Protein AF-A0A937ZN50-F1 (afdb_monomer_lite)

pLDDT: mean 90.47, std 5.5, range [65.31, 98.06]

Sequence (94 aa):
MAALLFGEPDGDGIAKWFEGARLIAPTLIGLELANACLKKIRRQPDRRAPLLAAFDLFGRMEIEQADIDPAQALRLVEVTGPTAYDAAYLWLAN

Foldseek 3Di:
DLCCLVVNPCNVVVVVVLVVDAAEDEPCVLVVLVVSLVVVCVVPVVCNVVSVVSSVVVVVDNYHYDYADLVQLVVQCVVPVDDSRVSSRVVVVD

Secondary structure (DSSP, 8-state):
-HHHHTT-TTHHHHHHHHTTPPEEEETTHHHHHHHHHHHHHHH-GGGHHHHHHHHHHHTTS-EEEE---HHHHHHHHHHH-S-HHHHHHHHHT-

Structure (mmCIF, N/CA/C/O backbone):
data_AF-A0A937ZN50-F1
#
_entry.id   AF-A0A937ZN50-F1
#
loop_
_atom_site.group_PDB
_atom_site.id
_atom_site.type_symbol
_atom_site.label_atom_id
_atom_site.label_alt_id
_atom_site.label_comp_id
_atom_site.label_asym_id
_atom_site.label_entity_id
_atom_site.label_seq_id
_atom_site.pdbx_PDB_ins_code
_atom_site.Cartn_x
_atom_site.Cartn_y
_atom_site.Cartn_z
_atom_site.occupancy
_atom_site.B_iso_or_equiv
_atom_site.auth_seq_id
_atom_site.auth_comp_id
_atom_site.auth_asym_id
_atom_site.auth_atom_id
_atom_site.pdbx_PDB_model_num
ATOM 1 N N . MET A 1 1 ? -5.614 3.914 -3.161 1.00 84.88 1 MET A N 1
ATOM 2 C CA . MET A 1 1 ? -5.883 2.652 -2.429 1.00 84.88 1 MET A CA 1
ATOM 3 C C . MET A 1 1 ? -6.448 2.885 -1.027 1.00 84.88 1 MET A C 1
ATOM 5 O O . MET A 1 1 ? -7.584 2.505 -0.788 1.00 84.88 1 MET A O 1
ATOM 9 N N . ALA A 1 2 ? -5.724 3.542 -0.109 1.00 86.62 2 ALA A N 1
ATOM 10 C CA . ALA A 1 2 ? -6.217 3.802 1.255 1.00 86.62 2 ALA A CA 1
ATOM 11 C C . ALA A 1 2 ? -7.567 4.549 1.294 1.00 86.62 2 ALA A C 1
ATOM 13 O O . ALA A 1 2 ? -8.438 4.184 2.080 1.00 86.62 2 ALA A O 1
ATOM 14 N N . ALA A 1 3 ? -7.760 5.531 0.405 1.00 87.00 3 ALA A N 1
ATOM 15 C CA . ALA A 1 3 ? -9.022 6.256 0.289 1.00 87.00 3 ALA A CA 1
ATOM 16 C C . ALA A 1 3 ? -10.219 5.347 -0.036 1.00 87.00 3 ALA A C 1
ATOM 18 O O . ALA A 1 3 ? -11.275 5.485 0.573 1.00 87.00 3 ALA A O 1
ATOM 19 N N . LEU A 1 4 ? -10.022 4.373 -0.931 1.00 88.31 4 LEU A N 1
ATOM 20 C CA . LEU A 1 4 ? -11.031 3.377 -1.290 1.00 88.31 4 LEU A CA 1
ATOM 21 C C . LEU A 1 4 ? -11.323 2.436 -0.112 1.00 88.31 4 LEU A C 1
ATOM 23 O O . LEU A 1 4 ? -12.468 2.296 0.299 1.00 88.31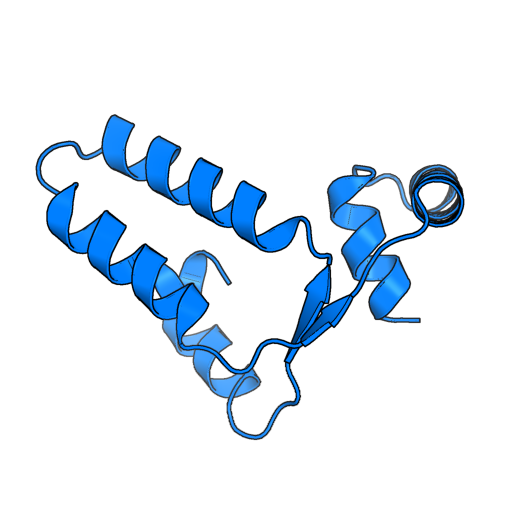 4 LEU A O 1
ATOM 27 N N . LEU A 1 5 ? -10.283 1.826 0.466 1.00 89.75 5 LEU A N 1
ATOM 28 C CA . LEU A 1 5 ? -10.446 0.824 1.525 1.00 89.75 5 LEU A CA 1
ATOM 29 C C . LEU A 1 5 ? -11.070 1.408 2.794 1.00 89.75 5 LEU A C 1
ATOM 31 O O . LEU A 1 5 ? -11.911 0.774 3.422 1.00 89.75 5 LEU A O 1
ATOM 35 N N . PHE A 1 6 ? -10.673 2.619 3.183 1.00 91.75 6 PHE A N 1
ATOM 36 C CA . PHE A 1 6 ? -11.091 3.217 4.451 1.00 91.75 6 PHE A CA 1
ATOM 37 C C . PHE A 1 6 ? -12.217 4.248 4.312 1.00 91.75 6 PHE A C 1
ATOM 39 O O . PHE A 1 6 ? -12.481 4.965 5.283 1.00 91.75 6 PHE A O 1
ATOM 46 N N . GLY A 1 7 ? -12.866 4.321 3.144 1.00 86.31 7 GLY A N 1
ATOM 47 C CA . GLY A 1 7 ? -14.008 5.203 2.887 1.00 86.31 7 GLY A CA 1
ATOM 48 C C . GLY A 1 7 ? -13.683 6.683 3.089 1.00 86.31 7 GLY A C 1
ATOM 49 O O . GLY A 1 7 ? -14.416 7.393 3.777 1.00 86.31 7 GLY A O 1
ATOM 50 N N . GLU A 1 8 ? -12.538 7.134 2.579 1.00 89.12 8 GLU A N 1
ATOM 51 C CA . GLU A 1 8 ? -12.196 8.559 2.561 1.00 89.12 8 GLU A CA 1
ATOM 52 C C . GLU A 1 8 ? -12.978 9.279 1.446 1.00 89.12 8 GLU A C 1
ATOM 54 O O . GLU A 1 8 ? -13.433 8.613 0.517 1.00 89.12 8 GLU A O 1
ATOM 59 N N . PRO A 1 9 ? -13.133 10.618 1.502 1.00 86.88 9 PRO A N 1
ATOM 60 C CA . PRO A 1 9 ? -13.990 11.364 0.571 1.00 86.88 9 PRO A CA 1
ATOM 61 C C . PRO A 1 9 ? -13.734 11.094 -0.919 1.00 86.88 9 PRO A C 1
ATOM 63 O O . PRO A 1 9 ? -14.676 11.077 -1.704 1.00 86.88 9 PRO A O 1
ATOM 66 N N . ASP A 1 10 ? -12.486 10.817 -1.302 1.00 85.31 10 ASP A N 1
ATOM 67 C CA . ASP A 1 10 ? -12.111 10.553 -2.698 1.00 85.31 10 ASP A CA 1
ATOM 68 C C . ASP A 1 10 ? -12.325 9.087 -3.133 1.00 85.31 10 ASP A C 1
ATOM 70 O O . ASP A 1 10 ? -12.099 8.737 -4.293 1.00 85.31 10 ASP A O 1
ATOM 74 N N . GLY A 1 11 ? -12.754 8.206 -2.222 1.00 82.50 11 GLY A N 1
ATOM 75 C CA . GLY A 1 11 ? -12.868 6.762 -2.447 1.00 82.50 11 GLY A CA 1
ATOM 76 C C . GLY A 1 11 ? -13.796 6.390 -3.606 1.00 82.50 11 GLY A C 1
ATOM 77 O O . GLY A 1 11 ? -13.393 5.628 -4.485 1.00 82.50 11 GLY A O 1
ATOM 78 N N . ASP A 1 12 ? -14.994 6.976 -3.658 1.00 81.75 12 ASP A N 1
ATOM 79 C CA . ASP A 1 12 ? -15.991 6.696 -4.705 1.00 81.75 12 ASP A CA 1
ATOM 80 C C . ASP A 1 12 ? -15.521 7.160 -6.090 1.00 81.75 12 ASP A C 1
ATOM 82 O O . ASP A 1 12 ? -15.790 6.520 -7.109 1.00 81.75 12 ASP A O 1
ATOM 86 N N . GLY A 1 13 ? -14.788 8.276 -6.130 1.00 83.50 13 GLY A N 1
ATOM 87 C CA . GLY A 1 13 ? -14.179 8.785 -7.353 1.00 83.50 13 GLY A CA 1
ATOM 88 C C . GLY A 1 13 ? -13.115 7.830 -7.881 1.00 83.50 13 GLY A C 1
ATOM 89 O O . GLY A 1 13 ? -13.107 7.533 -9.072 1.00 83.50 13 GLY A O 1
ATOM 90 N N . ILE A 1 14 ? -12.266 7.309 -6.991 1.00 84.81 14 ILE A N 1
ATOM 91 C CA . ILE A 1 14 ? -11.179 6.376 -7.315 1.00 84.81 14 ILE A CA 1
ATOM 92 C C . ILE A 1 14 ? -11.715 4.998 -7.724 1.00 84.81 14 ILE A C 1
ATOM 94 O O . ILE A 1 14 ? -11.148 4.385 -8.624 1.00 84.81 14 ILE A O 1
ATOM 98 N N . ALA A 1 15 ? -12.816 4.521 -7.132 1.00 85.56 15 ALA A N 1
ATOM 99 C CA . ALA A 1 15 ? -13.406 3.216 -7.452 1.00 85.56 15 ALA A CA 1
ATOM 100 C C . ALA A 1 15 ? -13.691 3.042 -8.955 1.00 85.56 15 ALA A C 1
ATOM 102 O O . ALA A 1 15 ? -13.454 1.976 -9.516 1.00 85.56 15 ALA A O 1
ATOM 103 N N . LYS A 1 16 ? -14.117 4.115 -9.632 1.00 86.19 16 LYS A N 1
ATOM 104 C CA . LYS A 1 16 ? -14.386 4.109 -11.080 1.00 86.19 16 LYS A CA 1
ATOM 105 C C . LYS A 1 16 ? -13.147 3.849 -11.934 1.00 86.19 16 LYS A C 1
ATOM 107 O O . LYS A 1 16 ? -13.268 3.337 -13.036 1.00 86.19 16 LYS A O 1
ATOM 112 N N . TRP A 1 17 ? -11.960 4.193 -11.439 1.00 84.19 17 TRP A N 1
ATOM 113 C CA . TRP A 1 17 ? -10.698 3.960 -12.149 1.00 84.19 17 TRP A CA 1
ATOM 114 C C . TRP A 1 17 ? -10.244 2.504 -12.044 1.00 84.19 17 TRP A C 1
ATOM 116 O O . TRP A 1 17 ? -9.358 2.084 -12.777 1.00 84.19 17 TRP A O 1
ATOM 126 N N . PHE A 1 18 ? -10.815 1.753 -11.101 1.00 86.31 18 PHE A N 1
ATOM 127 C CA . PHE A 1 18 ? -10.443 0.369 -10.828 1.00 86.31 18 PHE A CA 1
ATOM 128 C C . PHE A 1 18 ? -11.301 -0.598 -11.649 1.00 86.31 18 PHE A C 1
ATOM 130 O O . PHE A 1 18 ? -10.892 -1.731 -11.892 1.00 86.31 18 PHE A O 1
ATOM 137 N N . GLU A 1 19 ? -12.480 -0.162 -12.092 1.00 85.75 19 GLU A N 1
ATOM 138 C CA . GLU A 1 19 ? -13.392 -0.980 -12.880 1.00 85.75 19 GLU A CA 1
ATOM 139 C C . GLU A 1 19 ? -12.770 -1.337 -14.240 1.00 85.75 19 GLU A C 1
ATOM 141 O O . GLU A 1 19 ? -12.456 -0.470 -15.054 1.00 85.75 19 GLU A O 1
ATOM 146 N N . GLY A 1 20 ? -12.550 -2.636 -14.467 1.00 84.69 20 GLY A N 1
ATOM 147 C CA . GLY A 1 20 ? -11.933 -3.159 -15.690 1.00 84.69 20 GLY A CA 1
ATOM 148 C C . GLY A 1 20 ? -10.424 -2.912 -15.822 1.00 84.69 20 GLY A C 1
ATOM 149 O O . GLY A 1 20 ? -9.839 -3.300 -16.833 1.00 84.69 20 GLY A O 1
ATOM 150 N N . ALA A 1 21 ? -9.781 -2.296 -14.826 1.00 88.31 21 ALA A N 1
ATOM 151 C CA . ALA A 1 21 ? -8.346 -2.042 -14.841 1.00 88.31 21 ALA A CA 1
ATOM 152 C C . ALA A 1 21 ? -7.555 -3.235 -14.284 1.00 88.31 21 ALA A C 1
ATOM 154 O O . ALA A 1 21 ? -7.935 -3.840 -13.283 1.00 88.31 21 ALA A O 1
ATOM 155 N N . ARG A 1 22 ? -6.395 -3.525 -14.884 1.00 91.00 22 ARG A N 1
ATOM 156 C CA . ARG A 1 22 ? -5.381 -4.377 -14.248 1.00 91.00 22 ARG A CA 1
ATOM 157 C C . ARG A 1 22 ? -4.650 -3.539 -13.206 1.00 91.00 22 ARG A C 1
ATOM 159 O O . ARG A 1 22 ? -3.990 -2.563 -13.555 1.00 91.00 22 ARG A O 1
ATOM 166 N N . LEU A 1 23 ? -4.773 -3.918 -11.939 1.00 92.38 23 LEU A N 1
ATOM 167 C CA . LEU A 1 23 ? -4.105 -3.229 -10.842 1.00 92.38 23 LEU A CA 1
ATOM 168 C C . LEU A 1 23 ? -2.730 -3.850 -10.606 1.00 92.38 23 LEU A C 1
ATOM 170 O O . LEU A 1 23 ? -2.623 -5.054 -10.384 1.00 92.38 23 LEU A O 1
ATOM 174 N N . ILE A 1 24 ? -1.696 -3.014 -10.613 1.00 93.94 24 ILE A N 1
ATOM 175 C CA . ILE A 1 24 ? -0.332 -3.389 -10.243 1.00 93.94 24 ILE A CA 1
ATOM 176 C C . ILE A 1 24 ? 0.164 -2.459 -9.137 1.00 93.94 24 ILE A C 1
ATOM 178 O O . ILE A 1 24 ? -0.120 -1.259 -9.148 1.00 93.94 24 ILE A O 1
ATOM 182 N N . ALA A 1 25 ? 0.875 -3.008 -8.158 1.00 93.94 25 ALA A N 1
ATOM 183 C CA . ALA A 1 25 ? 1.468 -2.239 -7.076 1.00 93.94 25 ALA A CA 1
ATOM 184 C C . ALA A 1 25 ? 2.800 -2.854 -6.619 1.00 93.94 25 ALA A C 1
ATOM 186 O O . ALA A 1 25 ? 3.005 -4.059 -6.759 1.00 93.94 25 ALA A O 1
ATOM 187 N N . PRO A 1 26 ? 3.704 -2.063 -6.022 1.00 94.62 26 PRO A N 1
ATOM 188 C CA . PRO A 1 26 ? 4.883 -2.591 -5.350 1.00 94.62 26 PRO A CA 1
ATOM 189 C C . PRO A 1 26 ? 4.501 -3.521 -4.193 1.00 94.62 26 PRO A C 1
ATOM 191 O O . PRO A 1 26 ? 3.532 -3.238 -3.488 1.00 94.62 26 PRO A O 1
ATOM 194 N N . THR A 1 27 ? 5.302 -4.547 -3.893 1.00 92.94 27 THR A N 1
ATOM 195 C CA . THR A 1 27 ? 5.085 -5.436 -2.724 1.00 92.94 27 THR A CA 1
ATOM 196 C C . THR A 1 27 ? 5.006 -4.695 -1.378 1.00 92.94 27 THR A C 1
ATOM 198 O O . THR A 1 27 ? 4.416 -5.190 -0.415 1.00 92.94 27 THR A O 1
ATOM 201 N N . LEU A 1 28 ? 5.525 -3.465 -1.297 1.00 92.31 28 LEU A N 1
ATOM 202 C CA . LEU A 1 28 ? 5.448 -2.621 -0.099 1.00 92.31 28 LEU A CA 1
ATOM 203 C C . LEU A 1 28 ? 4.041 -2.054 0.197 1.00 92.31 28 LEU A C 1
ATOM 205 O O . LEU A 1 28 ? 3.798 -1.651 1.338 1.00 92.31 28 LEU A O 1
ATOM 209 N N . ILE A 1 29 ? 3.102 -2.051 -0.766 1.00 94.25 29 ILE A N 1
ATOM 210 C CA . ILE A 1 29 ? 1.748 -1.473 -0.598 1.00 94.25 29 ILE A CA 1
ATOM 211 C C . ILE A 1 29 ? 1.021 -2.043 0.628 1.00 94.25 29 ILE A C 1
ATOM 213 O O . ILE A 1 29 ? 0.334 -1.315 1.346 1.00 94.25 29 ILE A O 1
ATOM 217 N N . GLY A 1 30 ? 1.201 -3.335 0.923 1.00 94.44 30 GLY A N 1
ATOM 218 C CA . GLY A 1 30 ? 0.566 -3.980 2.072 1.00 94.44 30 GLY A CA 1
ATOM 219 C C . GLY A 1 30 ? 1.009 -3.365 3.404 1.00 94.44 30 GLY A C 1
ATOM 220 O O . GLY A 1 30 ? 0.184 -3.123 4.287 1.00 94.44 30 GLY A O 1
ATOM 221 N N . LEU A 1 31 ? 2.300 -3.037 3.533 1.00 94.25 31 LEU A N 1
ATOM 222 C CA . LEU A 1 31 ? 2.852 -2.387 4.725 1.00 94.25 31 LEU A CA 1
ATOM 223 C C . LEU A 1 31 ? 2.391 -0.931 4.842 1.00 94.25 31 LEU A C 1
ATOM 225 O O . LEU A 1 31 ? 2.101 -0.458 5.945 1.00 94.25 31 LEU A O 1
ATOM 229 N N . GLU A 1 32 ? 2.270 -0.218 3.723 1.00 94.62 32 GLU A N 1
ATOM 230 C CA . GLU A 1 32 ? 1.729 1.144 3.707 1.00 94.62 32 GLU A CA 1
ATOM 231 C C . GLU A 1 32 ? 0.269 1.176 4.160 1.00 94.62 32 GLU A C 1
ATOM 233 O O . GLU A 1 32 ? -0.103 1.986 5.017 1.00 94.62 32 GLU A O 1
ATOM 238 N N . LEU A 1 33 ? -0.548 0.249 3.655 1.00 95.81 33 LEU A N 1
ATOM 239 C CA . LEU A 1 33 ? -1.948 0.109 4.048 1.00 95.81 33 LEU A CA 1
ATOM 240 C C . LEU A 1 33 ? -2.099 -0.318 5.509 1.00 95.81 33 LEU A C 1
ATOM 242 O O . LEU A 1 33 ? -2.963 0.218 6.207 1.00 95.81 33 LEU A O 1
ATOM 246 N N . ALA A 1 34 ? -1.240 -1.211 6.008 1.00 96.62 34 ALA A N 1
ATOM 247 C CA . ALA A 1 34 ? -1.231 -1.598 7.417 1.00 96.62 34 ALA A CA 1
ATOM 248 C C . ALA A 1 34 ? -0.905 -0.396 8.320 1.00 96.62 34 ALA A C 1
ATOM 250 O O . ALA A 1 34 ? -1.601 -0.138 9.307 1.00 96.62 34 ALA A O 1
ATOM 251 N N . ASN A 1 35 ? 0.099 0.403 7.946 1.00 96.62 35 ASN A N 1
ATOM 252 C CA . ASN A 1 35 ? 0.448 1.631 8.657 1.00 96.62 35 ASN A CA 1
ATOM 253 C C . ASN A 1 35 ? -0.679 2.674 8.603 1.00 96.62 35 ASN A C 1
ATOM 255 O O . ASN A 1 35 ? -0.958 3.331 9.612 1.00 96.62 35 ASN A O 1
ATOM 259 N N . ALA A 1 36 ? -1.352 2.825 7.460 1.00 95.62 36 ALA A N 1
ATOM 260 C CA . ALA A 1 36 ? -2.517 3.696 7.326 1.00 95.62 36 ALA A CA 1
ATOM 261 C C . ALA A 1 36 ? -3.679 3.231 8.223 1.00 95.62 36 ALA A C 1
ATOM 263 O O . ALA A 1 36 ? -4.251 4.046 8.954 1.00 95.62 36 ALA A O 1
ATOM 264 N N . CYS A 1 37 ? -3.972 1.926 8.241 1.00 97.38 37 CYS A N 1
ATOM 265 C CA . CYS A 1 37 ? -4.976 1.318 9.113 1.00 97.38 37 CYS A CA 1
ATOM 266 C C . CYS A 1 37 ? -4.658 1.582 10.591 1.00 97.38 37 CYS A C 1
ATOM 268 O O . CYS A 1 37 ? -5.489 2.117 11.325 1.00 97.38 37 CYS A O 1
ATOM 270 N N . LEU A 1 38 ? -3.419 1.328 11.021 1.00 97.88 38 LEU A N 1
ATOM 271 C CA . LEU A 1 38 ? -2.983 1.566 12.398 1.00 97.88 38 LEU A CA 1
ATOM 272 C C . LEU A 1 38 ? -3.109 3.040 12.808 1.00 97.88 38 LEU A C 1
ATOM 274 O O . LEU A 1 38 ? -3.593 3.338 13.903 1.00 97.88 38 LEU A O 1
ATOM 278 N N . LYS A 1 39 ? -2.708 3.979 11.938 1.00 97.38 39 LYS A N 1
ATOM 279 C CA . LYS A 1 39 ? -2.881 5.422 12.181 1.00 97.38 39 LYS A CA 1
ATOM 280 C C . LYS A 1 39 ? -4.356 5.776 12.388 1.00 97.38 39 LYS A C 1
ATOM 282 O O . LYS A 1 39 ? -4.665 6.583 13.264 1.00 97.38 39 LYS A O 1
ATOM 287 N N . LYS A 1 40 ? -5.266 5.166 11.624 1.00 96.81 40 LYS A N 1
ATOM 288 C CA . LYS A 1 40 ? -6.715 5.368 11.773 1.00 96.81 40 LYS A CA 1
ATOM 289 C C . LYS A 1 40 ? -7.250 4.756 13.065 1.00 96.81 40 LYS A C 1
ATOM 291 O O . LYS A 1 40 ? -7.960 5.452 13.781 1.00 96.81 40 LYS A O 1
ATOM 296 N N . ILE A 1 41 ? -6.846 3.533 13.416 1.00 98.06 41 ILE A N 1
ATOM 297 C CA . ILE A 1 41 ? -7.233 2.874 14.676 1.00 98.06 41 ILE A CA 1
ATOM 298 C C . ILE A 1 41 ? -6.806 3.723 15.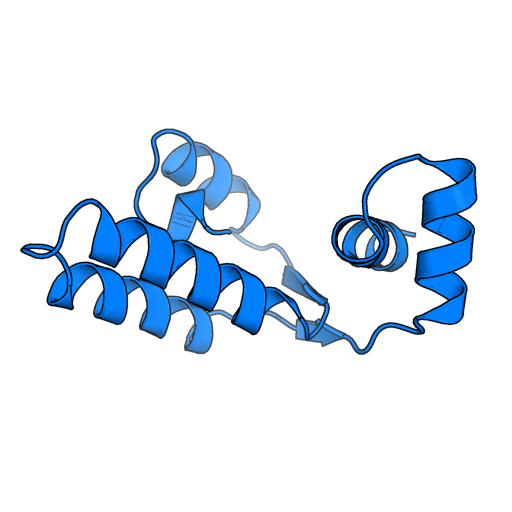877 1.00 98.06 41 ILE A C 1
ATOM 300 O O . ILE A 1 41 ? -7.594 3.939 16.788 1.00 98.06 41 ILE A O 1
ATOM 304 N N . ARG A 1 42 ? -5.584 4.267 15.868 1.00 97.94 42 ARG A N 1
ATOM 305 C CA . ARG A 1 42 ? -5.095 5.142 16.948 1.00 97.94 42 ARG A CA 1
ATOM 306 C C . ARG A 1 42 ? -5.910 6.427 17.093 1.0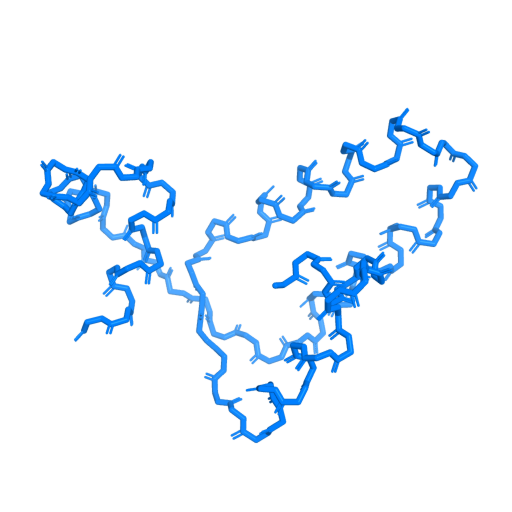0 97.94 42 ARG A C 1
ATOM 308 O O . ARG A 1 42 ? -6.066 6.919 18.202 1.00 97.94 42 ARG A O 1
ATOM 315 N N . ARG A 1 43 ? -6.414 6.974 15.983 1.00 97.19 43 ARG A N 1
ATOM 316 C CA . ARG A 1 43 ? -7.261 8.178 15.975 1.00 97.19 43 ARG A CA 1
ATOM 317 C C . ARG A 1 43 ? -8.718 7.878 16.336 1.00 97.19 43 ARG A C 1
ATOM 319 O O . ARG A 1 43 ? -9.393 8.758 16.850 1.00 97.19 43 ARG A O 1
ATOM 326 N N . GLN A 1 44 ? -9.206 6.677 16.025 1.00 96.50 44 GLN A N 1
ATOM 327 C CA . GLN A 1 44 ? -10.598 6.248 16.202 1.00 96.50 44 GLN A CA 1
ATOM 328 C C . GLN A 1 44 ? -10.641 4.810 16.762 1.00 96.50 44 GLN A C 1
ATOM 330 O O . GLN A 1 44 ? -10.990 3.883 16.022 1.00 96.50 44 GLN A O 1
ATOM 335 N N . PRO A 1 45 ? -10.283 4.590 18.044 1.00 96.75 45 PRO A N 1
ATOM 336 C CA . PRO A 1 45 ? -10.178 3.243 18.614 1.00 96.75 45 PRO A CA 1
ATOM 337 C C . PRO A 1 45 ? -11.481 2.440 18.538 1.00 96.75 45 PRO A C 1
ATOM 339 O O . PRO A 1 45 ? -11.448 1.248 18.231 1.00 96.75 45 PRO A O 1
ATOM 342 N N . ASP A 1 46 ? -12.627 3.105 18.700 1.00 97.94 46 ASP A N 1
ATOM 343 C CA . ASP A 1 46 ? -13.959 2.486 18.622 1.00 97.94 46 ASP A CA 1
ATOM 344 C C . ASP A 1 46 ? -14.266 1.903 17.232 1.00 97.94 46 ASP A C 1
ATOM 346 O O . ASP A 1 46 ? -15.096 1.009 17.081 1.00 97.94 46 ASP A O 1
ATOM 350 N N . ARG A 1 47 ? -13.548 2.356 16.196 1.00 97.00 47 ARG A N 1
ATOM 351 C CA . ARG A 1 47 ? -13.668 1.854 14.821 1.00 97.00 47 ARG A CA 1
ATOM 352 C C . ARG A 1 47 ? -12.652 0.767 14.484 1.00 97.00 47 ARG A C 1
ATOM 354 O O . ARG A 1 47 ? -12.499 0.427 13.313 1.00 97.00 47 ARG A O 1
ATOM 361 N N . ARG A 1 48 ? -11.967 0.182 15.471 1.00 97.81 48 ARG A N 1
ATOM 362 C CA . ARG A 1 48 ? -10.958 -0.863 15.232 1.00 97.81 48 ARG A CA 1
ATOM 363 C C . ARG A 1 4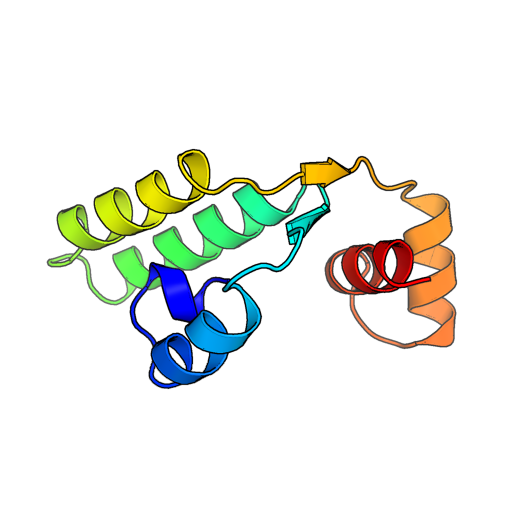8 ? -11.483 -2.010 14.371 1.00 97.81 48 ARG A C 1
ATOM 365 O O . ARG A 1 48 ? -10.851 -2.350 13.378 1.00 97.81 48 ARG A O 1
ATOM 372 N N . ALA A 1 49 ? -12.615 -2.602 14.744 1.00 98.00 49 ALA A N 1
ATOM 373 C CA . ALA A 1 49 ? -13.183 -3.738 14.019 1.00 98.00 49 ALA A CA 1
ATOM 374 C C . ALA A 1 49 ? -13.511 -3.411 12.546 1.00 98.00 49 ALA A C 1
ATOM 376 O O . ALA A 1 49 ? -12.999 -4.114 11.675 1.00 98.00 49 ALA A O 1
ATOM 377 N N . PRO A 1 50 ? -14.268 -2.340 12.223 1.00 97.12 50 PRO A N 1
ATOM 378 C CA . PRO A 1 50 ? -14.531 -2.000 10.826 1.00 97.12 50 PRO A CA 1
ATOM 379 C C . PRO A 1 50 ? -13.269 -1.594 10.046 1.00 97.12 50 PRO A C 1
ATOM 381 O O . PRO A 1 50 ? -13.195 -1.874 8.856 1.00 97.12 50 PRO A O 1
ATOM 384 N N . LEU A 1 51 ? -12.259 -0.988 10.683 1.00 97.44 51 LEU A N 1
ATOM 385 C CA . LEU A 1 51 ? -10.987 -0.658 10.021 1.00 97.44 51 LEU A CA 1
ATOM 386 C C . LEU A 1 51 ? -10.165 -1.905 9.661 1.00 97.44 51 LEU A C 1
ATOM 388 O O . LEU A 1 51 ? -9.553 -1.940 8.596 1.00 97.44 51 LEU A O 1
ATOM 392 N N . LEU A 1 52 ? -10.164 -2.929 10.519 1.00 97.38 52 LEU A N 1
ATOM 393 C CA . LEU A 1 52 ? -9.521 -4.209 10.212 1.00 97.38 52 LEU A CA 1
ATOM 394 C C . LEU A 1 52 ? -10.269 -4.954 9.103 1.00 97.38 52 LEU A C 1
ATOM 396 O O . LEU A 1 52 ? -9.637 -5.404 8.158 1.00 97.38 52 LEU A O 1
ATOM 400 N N . ALA A 1 53 ? -11.603 -4.988 9.156 1.00 96.50 53 ALA A N 1
ATOM 401 C CA . ALA A 1 53 ? -12.405 -5.587 8.090 1.00 96.50 53 ALA A CA 1
ATOM 402 C C . ALA A 1 53 ? -12.182 -4.889 6.735 1.00 96.50 53 ALA A C 1
ATOM 404 O O . ALA A 1 53 ? -12.091 -5.550 5.706 1.00 96.50 53 ALA A O 1
ATOM 405 N N . ALA A 1 54 ? -12.050 -3.559 6.735 1.00 95.38 54 ALA A N 1
ATOM 406 C CA . ALA A 1 54 ? -11.677 -2.787 5.554 1.00 95.38 54 ALA A CA 1
ATOM 407 C C . ALA A 1 54 ? -10.269 -3.131 5.044 1.00 95.38 54 ALA A C 1
ATOM 409 O O . ALA A 1 54 ? -10.070 -3.262 3.841 1.00 95.38 54 ALA A O 1
ATOM 410 N N . PHE A 1 55 ? -9.293 -3.303 5.939 1.00 96.38 55 PHE A N 1
ATOM 411 C CA . PHE A 1 55 ? -7.951 -3.743 5.558 1.00 96.38 55 PHE A CA 1
ATOM 412 C C . PHE A 1 55 ? -7.968 -5.147 4.936 1.00 96.38 55 PHE A C 1
ATOM 414 O O . PHE A 1 55 ? -7.315 -5.358 3.920 1.00 96.38 55 PHE A O 1
ATOM 421 N N . ASP A 1 56 ? -8.774 -6.072 5.462 1.00 95.69 56 ASP A N 1
ATOM 422 C CA . ASP A 1 56 ? -8.899 -7.432 4.920 1.00 95.69 56 ASP A CA 1
ATOM 423 C C . ASP A 1 56 ? -9.434 -7.459 3.478 1.00 95.69 56 ASP A C 1
ATOM 425 O O . ASP A 1 56 ? -9.170 -8.413 2.742 1.00 95.69 56 ASP A O 1
ATOM 429 N N . LEU A 1 57 ? -10.154 -6.417 3.037 1.00 92.94 57 LEU A N 1
ATOM 430 C CA . LEU A 1 57 ? -10.591 -6.301 1.643 1.00 92.94 57 LEU A CA 1
ATOM 431 C C . LEU A 1 57 ? -9.408 -6.203 0.680 1.00 92.94 57 LEU A C 1
ATOM 433 O O . LEU A 1 57 ? -9.513 -6.727 -0.423 1.00 92.94 57 LEU A O 1
ATOM 437 N N . PHE A 1 58 ? -8.279 -5.617 1.094 1.00 92.56 58 PHE A N 1
ATOM 438 C CA . PHE A 1 58 ? -7.073 -5.535 0.265 1.00 92.56 58 PHE A CA 1
ATOM 439 C C . PHE A 1 58 ? -6.616 -6.921 -0.209 1.00 92.56 58 PHE A C 1
ATOM 441 O O . PHE A 1 58 ? -6.346 -7.102 -1.391 1.00 92.56 58 PHE A O 1
ATOM 448 N N . GLY A 1 59 ? -6.619 -7.921 0.680 1.00 89.00 59 GLY A N 1
ATOM 449 C CA . GLY A 1 59 ? -6.237 -9.296 0.336 1.00 89.00 59 GLY A CA 1
ATOM 450 C C . GLY A 1 59 ? -7.211 -10.010 -0.608 1.00 89.00 59 GLY A C 1
ATOM 451 O O . GLY A 1 59 ? -6.911 -11.102 -1.078 1.00 89.00 59 GLY A O 1
ATOM 452 N N . ARG A 1 60 ? -8.378 -9.415 -0.878 1.00 91.06 60 ARG A N 1
ATOM 453 C CA . ARG A 1 60 ? -9.387 -9.927 -1.816 1.00 91.06 60 ARG A CA 1
ATOM 454 C C . ARG A 1 60 ? -9.373 -9.192 -3.155 1.00 91.06 60 ARG A C 1
ATOM 456 O O . ARG A 1 60 ? -10.129 -9.567 -4.044 1.00 91.06 60 ARG A O 1
ATOM 463 N N . MET A 1 61 ? -8.577 -8.132 -3.286 1.00 90.44 61 MET A N 1
ATOM 464 C CA . MET A 1 61 ? -8.452 -7.384 -4.533 1.00 90.44 61 MET A CA 1
ATOM 465 C C . MET A 1 61 ? -7.477 -8.096 -5.471 1.00 90.44 61 MET A C 1
ATOM 467 O O . MET A 1 61 ? -6.430 -8.578 -5.040 1.00 90.44 61 MET A O 1
ATOM 471 N N . GLU A 1 62 ? -7.790 -8.108 -6.764 1.00 91.62 62 GLU A N 1
ATOM 472 C CA . GLU A 1 62 ? -6.903 -8.621 -7.813 1.00 91.62 62 GLU A CA 1
ATOM 473 C C . GLU A 1 62 ? -5.802 -7.593 -8.124 1.00 91.62 62 GLU A C 1
ATOM 475 O O . GLU A 1 62 ? -5.826 -6.909 -9.145 1.00 91.62 62 GLU A O 1
ATOM 480 N N . ILE A 1 63 ? -4.857 -7.436 -7.192 1.00 92.62 63 ILE A N 1
ATOM 481 C CA . ILE A 1 63 ? -3.695 -6.553 -7.340 1.00 92.62 63 ILE A CA 1
ATOM 482 C C . ILE A 1 63 ? -2.458 -7.412 -7.558 1.00 92.62 63 ILE A C 1
ATOM 484 O O . ILE A 1 63 ? -2.038 -8.166 -6.678 1.00 92.62 63 ILE A O 1
ATOM 488 N N . GLU A 1 64 ? -1.845 -7.259 -8.722 1.00 94.12 64 GLU A N 1
ATOM 489 C CA . GLU A 1 64 ? -0.545 -7.839 -9.006 1.00 94.12 64 GLU A CA 1
ATOM 490 C C . GLU A 1 64 ? 0.527 -7.102 -8.209 1.00 94.12 64 GLU A C 1
ATOM 492 O O . GLU A 1 64 ? 0.681 -5.883 -8.313 1.00 94.12 64 GLU A O 1
ATOM 497 N N . GLN A 1 65 ? 1.256 -7.846 -7.385 1.00 92.94 65 GLN A N 1
ATOM 498 C CA . GLN A 1 65 ? 2.359 -7.293 -6.618 1.00 92.94 65 GLN A CA 1
ATOM 499 C C . GLN A 1 65 ? 3.667 -7.540 -7.354 1.00 92.94 65 GLN A C 1
ATOM 501 O O . GLN A 1 65 ? 3.993 -8.678 -7.687 1.00 92.94 65 GLN A O 1
ATOM 506 N N . ALA A 1 66 ? 4.406 -6.463 -7.586 1.00 93.38 66 ALA A N 1
ATOM 507 C CA . ALA A 1 66 ? 5.695 -6.494 -8.249 1.00 93.38 66 ALA A CA 1
ATOM 508 C C . ALA A 1 66 ? 6.819 -6.194 -7.255 1.00 93.38 66 ALA A C 1
ATOM 510 O O . ALA A 1 66 ? 6.734 -5.256 -6.453 1.00 93.38 66 ALA A O 1
ATOM 511 N N . ASP A 1 67 ? 7.881 -6.992 -7.329 1.00 91.69 67 ASP A N 1
ATOM 512 C CA . ASP A 1 67 ? 9.124 -6.692 -6.634 1.00 91.69 67 ASP A CA 1
ATOM 513 C C . ASP A 1 67 ? 9.805 -5.488 -7.278 1.00 91.69 67 ASP A C 1
ATOM 515 O O . ASP A 1 67 ? 9.827 -5.327 -8.499 1.00 91.69 67 ASP A O 1
ATOM 519 N N . ILE A 1 68 ? 10.365 -4.634 -6.429 1.00 89.25 68 ILE A N 1
ATOM 520 C CA . ILE A 1 68 ? 11.000 -3.387 -6.841 1.00 89.25 68 ILE A CA 1
ATOM 521 C C . ILE A 1 68 ? 12.495 -3.527 -6.646 1.00 89.25 68 ILE A C 1
ATOM 523 O O . ILE A 1 68 ? 12.939 -3.895 -5.560 1.00 89.25 68 ILE A O 1
ATOM 527 N N . ASP A 1 69 ? 13.268 -3.168 -7.668 1.00 89.06 69 ASP A N 1
ATOM 528 C CA . ASP A 1 69 ? 14.708 -2.976 -7.526 1.00 89.06 69 ASP A CA 1
ATOM 529 C C . ASP A 1 69 ? 14.973 -1.674 -6.738 1.00 89.06 69 ASP A C 1
ATOM 531 O O . ASP A 1 69 ? 14.736 -0.576 -7.264 1.00 89.06 69 ASP A O 1
ATOM 535 N N . PRO A 1 70 ? 15.494 -1.746 -5.496 1.00 86.81 70 PRO A N 1
ATOM 536 C CA . PRO A 1 70 ? 15.750 -0.556 -4.691 1.00 86.81 70 PRO A CA 1
ATOM 537 C C . PRO A 1 70 ? 16.750 0.405 -5.346 1.00 86.81 70 PRO A C 1
ATOM 539 O O . PRO A 1 70 ? 16.676 1.613 -5.125 1.00 86.81 70 PRO A O 1
ATOM 542 N N . ALA A 1 71 ? 17.668 -0.102 -6.177 1.00 90.50 71 ALA A N 1
ATOM 543 C CA . ALA A 1 71 ? 18.633 0.730 -6.885 1.00 90.50 71 ALA A CA 1
ATOM 544 C C . ALA A 1 71 ? 17.967 1.553 -8.001 1.00 90.50 71 ALA A C 1
ATOM 546 O O . ALA A 1 71 ? 18.374 2.689 -8.248 1.00 90.50 71 ALA A O 1
ATOM 547 N N . GLN A 1 72 ? 16.940 1.009 -8.665 1.00 85.81 72 GLN A N 1
ATOM 548 C CA . GLN A 1 72 ? 16.135 1.756 -9.640 1.00 85.81 72 GLN A CA 1
ATOM 549 C C . GLN A 1 72 ? 15.276 2.816 -8.949 1.00 85.81 72 GLN A C 1
ATOM 551 O O . GLN A 1 72 ? 15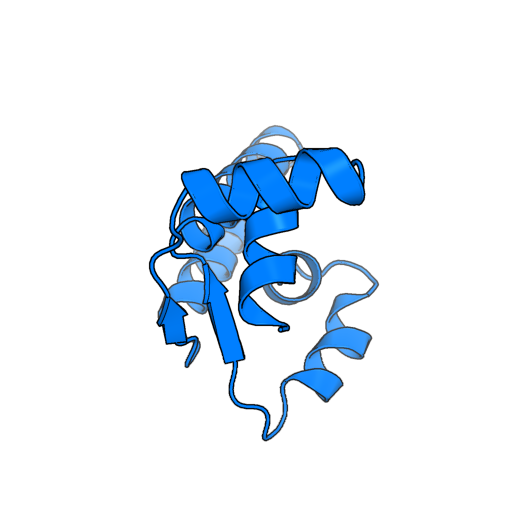.248 3.963 -9.395 1.00 85.81 72 GLN A O 1
ATOM 556 N N . ALA A 1 73 ? 14.630 2.458 -7.835 1.00 86.88 73 ALA A N 1
ATOM 557 C CA . ALA A 1 73 ? 13.839 3.403 -7.052 1.00 86.88 73 ALA A CA 1
ATOM 558 C C . ALA A 1 73 ? 14.699 4.580 -6.559 1.00 86.88 73 ALA A C 1
ATOM 560 O O . ALA A 1 73 ? 14.290 5.730 -6.693 1.00 86.88 73 ALA A O 1
ATOM 561 N N . LEU A 1 74 ? 15.922 4.318 -6.079 1.00 88.88 74 LEU A N 1
ATOM 562 C CA . LEU A 1 74 ? 16.867 5.362 -5.667 1.00 88.88 74 LEU A CA 1
ATOM 563 C C . LEU A 1 74 ? 17.190 6.339 -6.806 1.00 88.88 74 LEU A C 1
ATOM 565 O O . LEU A 1 74 ? 17.116 7.549 -6.609 1.00 88.88 74 LEU A O 1
ATOM 569 N N . ARG A 1 75 ? 17.490 5.829 -8.008 1.00 88.81 75 ARG A N 1
ATOM 570 C CA . ARG A 1 75 ? 17.762 6.683 -9.176 1.00 88.81 75 ARG A CA 1
ATOM 571 C C . ARG A 1 75 ? 16.569 7.561 -9.543 1.00 88.81 75 ARG A C 1
ATOM 573 O O . ARG A 1 75 ? 16.750 8.720 -9.903 1.00 88.81 75 ARG A O 1
ATOM 580 N N . LEU A 1 76 ? 15.349 7.031 -9.444 1.00 87.44 76 LEU A N 1
ATOM 581 C CA . LEU A 1 76 ? 14.135 7.809 -9.699 1.00 87.44 76 LEU A CA 1
ATOM 582 C C . LEU A 1 76 ? 13.931 8.907 -8.654 1.00 87.44 76 LEU A C 1
ATOM 584 O O . LEU A 1 76 ? 13.570 10.022 -9.028 1.00 87.44 76 LEU A O 1
ATOM 588 N N . VAL A 1 77 ? 14.199 8.635 -7.374 1.00 89.12 77 VAL A N 1
ATOM 589 C CA . VAL A 1 77 ? 14.123 9.641 -6.300 1.00 89.12 77 VAL A CA 1
ATOM 590 C C . VAL A 1 77 ? 15.043 10.824 -6.571 1.00 89.12 77 VAL A C 1
ATOM 592 O O . VAL A 1 77 ? 14.601 11.964 -6.461 1.00 89.12 77 VAL A O 1
ATOM 595 N N . GLU A 1 78 ? 16.295 10.571 -6.958 1.00 87.62 78 GLU A N 1
ATOM 596 C CA . GLU A 1 78 ? 17.270 11.636 -7.236 1.00 87.62 78 GLU A CA 1
ATOM 597 C C . GLU A 1 78 ? 16.803 12.589 -8.344 1.00 87.62 78 GLU A C 1
ATOM 599 O O . GLU A 1 78 ? 17.124 13.776 -8.321 1.00 87.62 78 GLU A O 1
ATOM 604 N N . VAL A 1 79 ? 16.015 12.080 -9.294 1.00 83.31 79 VAL A N 1
ATOM 605 C CA . VAL A 1 79 ? 15.515 12.850 -10.438 1.00 83.31 79 VAL A CA 1
ATOM 606 C C . VAL A 1 79 ? 14.159 13.504 -10.155 1.00 83.31 79 VAL A C 1
ATOM 608 O O . VAL A 1 79 ? 13.891 14.593 -10.657 1.00 83.31 79 VAL A O 1
ATOM 611 N N . THR A 1 80 ? 13.288 12.857 -9.377 1.00 79.31 80 THR A N 1
ATOM 612 C CA . THR A 1 80 ? 11.874 13.259 -9.240 1.00 79.31 80 THR A CA 1
ATOM 613 C C . THR A 1 80 ? 11.533 13.898 -7.891 1.00 79.31 80 THR A C 1
ATOM 615 O O . THR A 1 80 ? 10.521 14.591 -7.789 1.00 79.31 80 THR A O 1
ATOM 618 N N . GLY A 1 81 ? 12.358 13.699 -6.857 1.00 81.38 81 GLY A N 1
ATOM 619 C CA . GLY A 1 81 ? 12.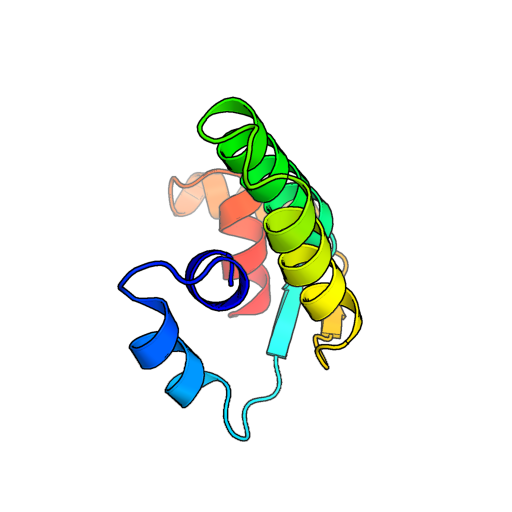190 14.281 -5.523 1.00 81.38 81 GLY A CA 1
ATOM 620 C C . GLY A 1 81 ? 11.223 13.622 -4.511 1.00 81.38 81 GLY A C 1
ATOM 621 O O . GLY A 1 81 ? 11.191 14.126 -3.385 1.00 81.38 81 GLY A O 1
ATOM 622 N N . PRO A 1 82 ? 10.434 12.560 -4.795 1.00 81.75 82 PRO A N 1
ATOM 623 C CA . PRO A 1 82 ? 9.589 11.926 -3.790 1.00 81.75 82 PRO A CA 1
ATOM 624 C C . PRO A 1 82 ? 10.395 10.900 -2.972 1.00 81.75 82 PRO A C 1
ATOM 626 O O . PRO A 1 82 ? 11.598 10.737 -3.167 1.00 81.75 82 PRO A O 1
ATOM 629 N N . THR A 1 83 ? 9.767 10.186 -2.034 1.00 88.12 83 THR A N 1
ATOM 630 C CA . THR A 1 83 ? 10.488 9.154 -1.268 1.00 88.12 83 THR A CA 1
ATOM 631 C C . THR A 1 83 ? 10.779 7.913 -2.118 1.00 88.12 83 THR A C 1
ATOM 633 O O . THR A 1 83 ? 10.137 7.688 -3.140 1.00 88.12 83 THR A O 1
ATOM 636 N N . ALA A 1 84 ? 11.709 7.051 -1.684 1.00 85.94 84 ALA A N 1
ATOM 637 C CA . ALA A 1 84 ? 11.970 5.774 -2.365 1.00 85.94 84 ALA A CA 1
ATOM 638 C C . ALA A 1 84 ? 10.724 4.874 -2.442 1.00 85.94 84 ALA A C 1
ATOM 640 O O . ALA A 1 84 ? 10.574 4.117 -3.399 1.00 85.94 84 ALA A O 1
ATOM 641 N N . TYR A 1 85 ? 9.813 4.994 -1.470 1.00 87.62 85 TYR A N 1
ATOM 642 C CA . TYR A 1 85 ? 8.520 4.312 -1.491 1.00 87.62 85 TYR A CA 1
ATOM 643 C C . TYR A 1 85 ? 7.624 4.841 -2.614 1.00 87.62 85 TYR A C 1
ATOM 645 O O . TYR A 1 85 ? 7.109 4.060 -3.406 1.00 87.62 85 TYR A O 1
ATOM 653 N N . ASP A 1 86 ? 7.507 6.160 -2.753 1.00 88.25 86 ASP A N 1
ATOM 654 C CA . ASP A 1 86 ? 6.721 6.776 -3.827 1.00 88.25 86 ASP A CA 1
ATOM 655 C C . ASP A 1 86 ? 7.339 6.507 -5.213 1.00 88.25 86 ASP A C 1
ATOM 657 O O . ASP A 1 86 ? 6.634 6.224 -6.183 1.00 88.25 86 ASP A O 1
ATOM 661 N N . ALA A 1 87 ? 8.671 6.533 -5.311 1.00 89.31 87 ALA A N 1
ATOM 662 C CA . ALA A 1 87 ? 9.395 6.247 -6.546 1.00 89.31 87 ALA A CA 1
ATOM 663 C C . ALA A 1 87 ? 9.218 4.797 -7.022 1.00 89.31 87 ALA A C 1
ATOM 665 O O . ALA A 1 87 ? 9.299 4.540 -8.222 1.00 89.31 87 ALA A O 1
ATOM 666 N N . ALA A 1 88 ? 8.922 3.857 -6.120 1.00 89.44 88 ALA A N 1
ATOM 667 C CA . ALA A 1 88 ? 8.581 2.489 -6.495 1.00 89.44 88 ALA A CA 1
ATOM 668 C C . ALA A 1 88 ? 7.311 2.420 -7.360 1.00 89.44 88 ALA A C 1
ATOM 670 O O . ALA A 1 88 ? 7.249 1.632 -8.301 1.00 89.44 88 ALA A O 1
ATOM 671 N N . TYR A 1 89 ? 6.318 3.272 -7.088 1.00 90.38 89 TYR A N 1
ATOM 672 C CA . TYR A 1 89 ? 5.122 3.372 -7.927 1.00 90.38 89 TYR A CA 1
ATOM 673 C C . TYR A 1 89 ? 5.430 4.018 -9.281 1.00 90.38 89 TYR A C 1
ATOM 675 O O . TYR A 1 89 ? 4.905 3.572 -10.297 1.00 90.38 89 TYR A O 1
ATOM 683 N N . LEU A 1 90 ? 6.310 5.026 -9.314 1.00 86.88 90 LEU A N 1
ATOM 684 C CA . LEU A 1 90 ? 6.764 5.635 -10.571 1.00 86.88 90 LEU A CA 1
ATOM 685 C C . LEU A 1 90 ? 7.537 4.645 -11.446 1.00 86.88 90 LEU A C 1
ATOM 687 O O . LEU A 1 90 ? 7.422 4.688 -12.667 1.00 86.88 90 LEU A O 1
ATOM 691 N N . TRP A 1 91 ? 8.314 3.749 -10.836 1.00 86.88 91 TRP A N 1
ATOM 692 C CA . TRP A 1 91 ? 9.043 2.715 -11.563 1.00 86.88 91 TRP A CA 1
ATOM 693 C C . TRP A 1 91 ? 8.105 1.746 -12.289 1.00 86.88 91 TRP A C 1
ATOM 695 O O . TRP A 1 91 ? 8.356 1.429 -13.442 1.00 86.88 91 TRP A O 1
ATOM 705 N N . LEU A 1 92 ? 7.006 1.331 -11.650 1.00 87.44 92 LEU A N 1
ATOM 706 C CA . LEU A 1 92 ? 6.013 0.442 -12.269 1.00 87.44 92 LEU A CA 1
ATOM 707 C C . LEU A 1 92 ? 5.183 1.105 -13.373 1.00 87.44 92 LEU A C 1
ATOM 709 O O . LEU A 1 92 ? 4.544 0.408 -14.157 1.00 87.44 92 LEU A O 1
ATOM 713 N N . ALA A 1 93 ? 5.139 2.436 -13.399 1.00 84.88 93 ALA A N 1
ATOM 714 C CA . ALA A 1 93 ? 4.385 3.202 -14.384 1.00 84.88 93 ALA A CA 1
ATOM 715 C C . ALA A 1 93 ? 5.191 3.530 -15.660 1.00 84.88 93 ALA A C 1
ATOM 717 O O . ALA A 1 93 ? 4.634 4.159 -16.561 1.00 84.88 93 ALA A O 1
ATOM 718 N N . ASN A 1 94 ? 6.469 3.132 -15.724 1.00 65.31 94 ASN A N 1
ATOM 719 C CA . ASN A 1 94 ? 7.362 3.284 -16.882 1.00 65.31 94 ASN A CA 1
ATOM 720 C C . ASN A 1 94 ? 7.530 1.964 -17.639 1.00 65.31 94 ASN A C 1
ATOM 722 O O . ASN A 1 94 ? 7.600 2.028 -18.886 1.00 65.31 94 ASN A O 1
#

Radius of gyration: 14.59 Å; chains: 1; bounding box: 35×24×36 Å